Protein AF-U4LX93-F1 (afdb_monomer)

Solvent-accessible surface area (backbone atoms only — not comparable to full-atom values): 6480 Å² total; per-residue (Å²): 138,91,75,91,84,66,89,80,80,76,75,82,86,65,85,52,98,91,56,56,90,84,71,74,64,94,55,52,68,59,55,50,52,52,53,49,51,51,53,49,51,51,51,51,50,52,50,51,54,50,60,75,65,59,81,65,96,67,73,81,59,88,90,57,91,47,88,92,70,58,67,87,58,70,60,55,63,56,48,49,62,54,49,68,51,48,59,55,53,59,50,57,61,68,71,70,120

Radius of gyration: 31.51 Å; Cα contacts (8 Å, |Δi|>4): 4; chains: 1; bounding box: 62×64×70 Å

Organism: Pyronema omphalodes (strain CBS 100304) (NCBI:txid1076935)

Mean predicted aligned error: 16.64 Å

pLDDT: mean 72.3, std 16.36, range [36.31, 98.06]

Nearest PDB structures (foldseek):
  6rfs-assembly1_i  TM=5.531E-01  e=7.489E-02  Yarrowia lipolytica

Secondary structure (DSSP, 8-state):
-----------SS---TT--TT---TTHHHHHHHHHHHHHHHHHH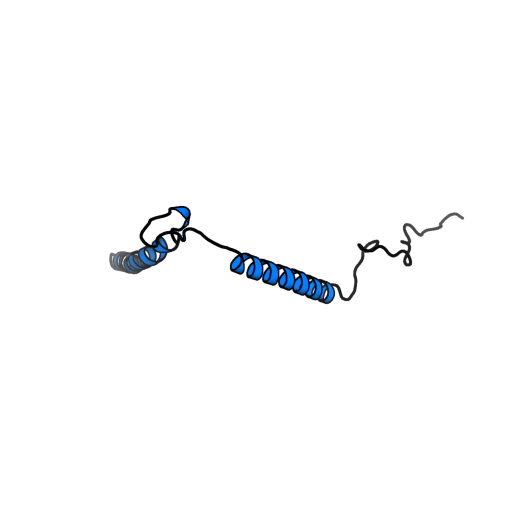HHHHHHHT---SSPPPTTS--TTTS-TTHHHHHHHHHHHHHHHHHHHHHS--

Sequence (97 aa):
MLTDRSAHRYPKHVWSPAGGWYSRPANWKANTAVMFAVIFGITAFAFKTSAEREVRYRMPDPDRFFPSRCKFFRPFERWMSEAGGRSRMWEEEKEGV

Structure (mmCIF, N/CA/C/O backbone):
data_AF-U4LX93-F1
#
_entry.id   AF-U4LX93-F1
#
loop_
_atom_site.group_PDB
_atom_site.id
_atom_site.type_symbol
_atom_site.label_atom_id
_atom_site.label_alt_id
_atom_site.label_comp_id
_atom_site.label_asym_id
_atom_site.label_entity_id
_atom_site.label_seq_id
_atom_site.pdbx_PDB_ins_code
_atom_site.Cartn_x
_atom_site.Cartn_y
_atom_site.Cartn_z
_atom_site.occupancy
_atom_site.B_iso_or_equiv
_atom_site.auth_seq_id
_atom_site.auth_comp_id
_atom_site.auth_asym_id
_atom_site.auth_atom_id
_atom_site.pdbx_PDB_model_num
ATOM 1 N N . MET A 1 1 ? 39.704 -26.268 -31.449 1.00 36.31 1 MET A N 1
ATOM 2 C CA . MET A 1 1 ? 39.787 -24.994 -30.704 1.00 36.31 1 MET A CA 1
ATOM 3 C C . MET A 1 1 ? 38.510 -24.840 -29.893 1.00 36.31 1 MET A C 1
ATOM 5 O O . MET A 1 1 ? 37.453 -24.643 -30.471 1.00 36.31 1 MET A O 1
ATOM 9 N N . LEU A 1 2 ? 38.601 -25.047 -28.580 1.00 53.62 2 LEU A N 1
ATOM 10 C CA . LEU A 1 2 ? 37.505 -24.932 -27.617 1.00 53.62 2 LEU A CA 1
ATOM 11 C C . LEU A 1 2 ? 37.560 -23.546 -26.969 1.00 53.62 2 LEU A C 1
ATOM 13 O O . LEU A 1 2 ? 38.422 -23.324 -26.127 1.00 53.62 2 LEU A O 1
ATOM 17 N N . THR A 1 3 ? 36.641 -22.648 -27.335 1.00 50.50 3 THR A N 1
ATOM 18 C CA . THR A 1 3 ? 36.215 -21.514 -26.495 1.00 50.50 3 THR A CA 1
ATOM 19 C C . THR A 1 3 ? 34.764 -21.140 -26.835 1.00 50.50 3 THR A C 1
ATOM 21 O O . THR A 1 3 ? 34.522 -20.121 -27.482 1.00 50.50 3 THR A O 1
ATOM 24 N N . ASP A 1 4 ? 33.778 -21.940 -26.417 1.00 55.03 4 ASP A N 1
ATOM 25 C CA . ASP A 1 4 ? 32.425 -21.390 -26.245 1.00 55.03 4 ASP A CA 1
ATOM 26 C C . ASP A 1 4 ? 32.436 -20.540 -24.971 1.00 55.03 4 ASP A C 1
ATOM 28 O O . ASP A 1 4 ? 32.343 -21.026 -23.845 1.00 55.03 4 ASP A O 1
ATOM 32 N N . ARG A 1 5 ? 32.683 -19.245 -25.151 1.00 59.97 5 ARG A N 1
ATOM 33 C CA . ARG A 1 5 ? 32.731 -18.262 -24.074 1.00 59.97 5 ARG A CA 1
ATOM 34 C C . ARG A 1 5 ? 31.356 -17.603 -23.975 1.00 59.97 5 ARG A C 1
ATOM 36 O O . ARG A 1 5 ? 31.192 -16.462 -24.391 1.00 59.97 5 ARG A O 1
ATOM 43 N N . SER A 1 6 ? 30.353 -18.289 -23.431 1.00 55.69 6 SER A N 1
ATOM 44 C CA . SER A 1 6 ? 29.131 -17.600 -22.990 1.00 55.69 6 SER A CA 1
ATOM 45 C C . SER A 1 6 ? 28.542 -18.196 -21.713 1.00 55.69 6 SER A C 1
ATOM 47 O O . SER A 1 6 ? 27.458 -18.770 -21.684 1.00 55.69 6 SER A O 1
ATOM 49 N N . ALA A 1 7 ? 29.278 -18.009 -20.616 1.00 60.12 7 ALA A N 1
ATOM 50 C CA . ALA A 1 7 ? 28.760 -18.190 -19.270 1.00 60.12 7 ALA A CA 1
ATOM 51 C C . ALA A 1 7 ? 27.466 -17.366 -19.088 1.00 60.12 7 ALA A C 1
ATOM 53 O O . ALA A 1 7 ? 27.477 -16.138 -19.118 1.00 60.12 7 ALA A O 1
ATOM 54 N N . HIS A 1 8 ? 26.356 -18.087 -18.916 1.00 58.31 8 HIS A N 1
ATOM 55 C CA . HIS A 1 8 ? 25.058 -17.628 -18.405 1.00 58.31 8 HIS A CA 1
ATOM 56 C C . HIS A 1 8 ? 24.247 -16.685 -19.309 1.00 58.31 8 HIS A C 1
ATOM 58 O O . HIS A 1 8 ? 24.035 -15.506 -19.024 1.00 58.31 8 HIS A O 1
ATOM 64 N N . ARG A 1 9 ? 23.669 -17.252 -20.375 1.00 70.00 9 ARG A N 1
ATOM 65 C CA . ARG A 1 9 ? 22.585 -16.620 -21.138 1.00 70.00 9 ARG A CA 1
ATOM 66 C C . ARG A 1 9 ? 21.237 -17.023 -20.522 1.00 70.00 9 ARG A C 1
ATOM 68 O O . ARG A 1 9 ? 20.734 -18.109 -20.781 1.00 70.00 9 ARG A O 1
ATOM 75 N N . TYR A 1 10 ? 20.670 -16.176 -19.661 1.00 63.38 10 TYR A N 1
ATOM 76 C CA . TYR A 1 10 ? 19.367 -16.453 -19.037 1.00 63.38 10 TYR A CA 1
ATOM 77 C C . TYR A 1 10 ? 18.252 -16.531 -20.099 1.00 63.38 10 TYR A C 1
ATOM 79 O O . TYR A 1 10 ? 18.222 -15.677 -20.996 1.00 63.38 10 TYR A O 1
ATOM 87 N N . PRO A 1 11 ? 17.321 -17.500 -20.003 1.00 78.00 11 PRO A N 1
ATOM 88 C CA . PRO A 1 11 ? 16.224 -17.638 -20.955 1.00 78.00 11 PRO A CA 1
ATOM 89 C C . PRO A 1 11 ? 15.288 -16.423 -20.865 1.00 78.00 11 PRO A C 1
ATOM 91 O O . PRO A 1 11 ? 14.730 -16.123 -19.814 1.00 78.00 11 PRO A O 1
ATOM 94 N N . LYS A 1 12 ? 15.146 -15.687 -21.975 1.00 69.31 12 LYS A N 1
ATOM 95 C CA . LYS A 1 12 ? 14.404 -14.409 -22.027 1.00 69.31 12 LYS A CA 1
ATOM 96 C C . LYS A 1 12 ? 12.893 -14.570 -22.202 1.00 69.31 12 LYS A C 1
ATOM 98 O O . LYS A 1 12 ? 12.150 -13.650 -21.892 1.00 69.31 12 LYS A O 1
ATOM 103 N N . HIS A 1 13 ? 12.464 -15.717 -22.720 1.00 77.50 13 HIS A N 1
ATOM 104 C CA . HIS A 1 13 ? 11.071 -16.029 -23.059 1.00 77.50 13 HIS A CA 1
ATOM 105 C C . HIS A 1 13 ? 10.366 -16.868 -21.984 1.00 77.50 13 HIS A C 1
ATOM 107 O O . HIS A 1 13 ? 9.229 -17.285 -22.171 1.00 77.50 13 HIS A O 1
ATOM 113 N N . VAL A 1 14 ? 11.031 -17.122 -20.855 1.00 77.25 14 VAL A N 1
ATOM 114 C CA . VAL A 1 14 ? 10.415 -17.788 -19.708 1.00 77.25 14 VAL A CA 1
ATOM 115 C C . VAL A 1 14 ? 9.742 -16.726 -18.853 1.00 77.25 14 VAL A C 1
ATOM 117 O O . VAL A 1 14 ? 10.391 -15.790 -18.386 1.00 77.25 14 VAL A O 1
ATOM 120 N N . TRP A 1 15 ? 8.436 -16.876 -18.661 1.00 84.12 15 TRP A N 1
ATOM 121 C CA . TRP A 1 15 ? 7.642 -16.005 -17.808 1.00 84.12 15 TRP A CA 1
ATOM 122 C C . TRP A 1 15 ? 7.288 -16.722 -16.507 1.00 84.12 15 TRP A C 1
ATOM 124 O O . TRP A 1 15 ? 6.893 -17.887 -16.510 1.00 84.12 15 TRP A O 1
ATOM 134 N N . SER A 1 16 ? 7.410 -16.005 -15.396 1.00 80.88 16 SER A N 1
ATOM 135 C CA . SER A 1 16 ? 6.949 -16.429 -14.079 1.00 80.88 16 SER A CA 1
ATOM 136 C C .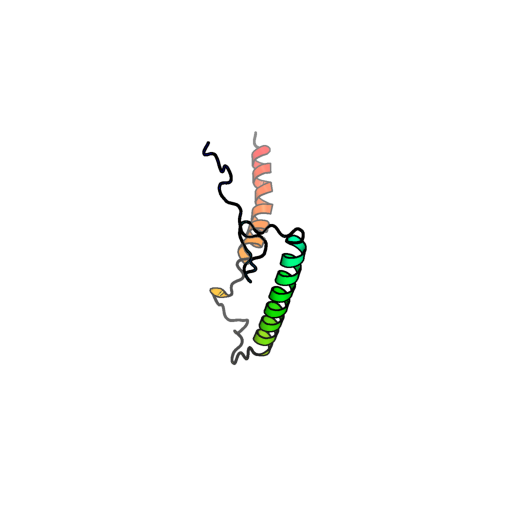 SER A 1 16 ? 6.155 -15.286 -13.438 1.00 80.88 16 SER A C 1
ATOM 138 O O . SER A 1 16 ? 6.490 -14.113 -13.641 1.00 80.88 16 SER A O 1
ATOM 140 N N . PRO A 1 17 ? 5.130 -15.593 -12.624 1.00 81.38 17 PRO A N 1
ATOM 141 C CA . PRO A 1 17 ? 4.274 -14.569 -12.025 1.00 81.38 17 PRO A CA 1
ATOM 142 C C . PRO A 1 17 ? 5.021 -13.649 -11.044 1.00 81.38 17 PRO A C 1
ATOM 144 O O . PRO A 1 17 ? 4.651 -12.491 -10.892 1.00 81.38 17 PRO A O 1
ATOM 147 N N . ALA A 1 18 ? 6.092 -14.136 -10.407 1.00 78.44 18 ALA A N 1
ATOM 148 C CA . ALA A 1 18 ? 6.919 -13.365 -9.474 1.00 78.44 18 ALA A CA 1
ATOM 149 C C . ALA A 1 18 ? 8.085 -12.605 -10.148 1.00 78.44 18 ALA A C 1
ATOM 151 O O . ALA A 1 18 ? 8.807 -11.869 -9.476 1.00 78.44 18 ALA A O 1
ATOM 152 N N . GLY A 1 19 ? 8.276 -12.766 -11.464 1.00 78.25 19 GLY A N 1
ATOM 153 C CA . GLY A 1 19 ? 9.424 -12.242 -12.209 1.00 78.25 19 GLY A CA 1
ATOM 154 C C . GLY A 1 19 ? 10.569 -13.251 -12.372 1.00 78.25 19 GLY A C 1
ATOM 155 O O . GLY A 1 19 ? 10.704 -14.215 -11.618 1.00 78.25 19 GLY A O 1
ATOM 156 N N . GLY A 1 20 ? 11.387 -13.043 -13.406 1.00 80.88 20 GLY A N 1
ATOM 157 C CA . GLY A 1 20 ? 12.542 -13.881 -13.744 1.00 80.88 20 GLY A CA 1
ATOM 158 C C . GLY A 1 20 ? 13.871 -13.319 -13.227 1.00 80.88 20 GLY A C 1
ATOM 159 O O . GLY A 1 20 ? 13.910 -12.417 -12.384 1.00 80.88 20 GLY A O 1
ATOM 160 N N . TRP A 1 21 ? 14.979 -13.819 -13.775 1.00 80.25 21 TRP A N 1
ATOM 161 C CA . TRP A 1 21 ? 16.336 -13.396 -13.413 1.00 80.25 21 TRP A CA 1
ATOM 162 C C . TRP A 1 21 ? 16.552 -11.890 -13.613 1.00 80.25 21 TRP A C 1
ATOM 164 O O . TRP A 1 21 ? 16.492 -11.388 -14.735 1.00 80.25 21 TRP A O 1
ATOM 174 N N . TYR A 1 22 ? 16.844 -11.188 -12.511 1.00 75.56 22 TYR A N 1
ATOM 175 C CA . TYR A 1 22 ? 17.141 -9.750 -12.466 1.00 75.56 22 TYR A CA 1
ATOM 176 C C . TYR A 1 22 ? 16.070 -8.867 -13.124 1.00 75.56 22 TYR A C 1
ATOM 178 O O . TYR A 1 22 ? 16.366 -7.977 -13.925 1.00 75.56 22 TYR A O 1
ATOM 186 N N . SER A 1 23 ? 14.809 -9.106 -12.769 1.00 71.62 23 SER A N 1
ATOM 187 C CA . SER A 1 23 ? 13.673 -8.326 -13.265 1.00 71.62 23 SER A CA 1
ATOM 188 C C . SER A 1 23 ? 13.801 -6.842 -12.884 1.00 71.62 23 SER A C 1
ATOM 190 O O . SER A 1 23 ? 13.634 -6.466 -11.727 1.00 71.62 23 SER A O 1
ATOM 192 N N . ARG A 1 24 ? 14.087 -5.983 -13.870 1.00 75.56 24 ARG A N 1
ATOM 193 C CA . ARG A 1 24 ? 14.099 -4.513 -13.745 1.00 75.56 24 ARG A CA 1
ATOM 194 C C . ARG A 1 24 ? 13.082 -3.902 -14.713 1.00 75.56 24 ARG A C 1
ATOM 196 O O . ARG A 1 24 ? 13.479 -3.379 -15.754 1.00 75.56 24 ARG A O 1
ATOM 203 N N . PRO A 1 25 ? 11.772 -3.996 -14.425 1.00 79.56 25 PRO A N 1
ATOM 204 C CA . PRO A 1 25 ? 10.771 -3.386 -15.286 1.00 79.56 25 PRO A CA 1
ATOM 205 C C . PRO A 1 25 ? 10.964 -1.866 -15.297 1.00 79.56 25 PRO A C 1
ATOM 207 O O . PRO A 1 25 ? 11.134 -1.246 -14.245 1.00 79.56 25 PRO A O 1
ATOM 210 N N . ALA A 1 26 ? 10.912 -1.253 -16.482 1.00 81.56 26 ALA A N 1
ATOM 211 C CA . ALA A 1 26 ? 11.065 0.197 -16.636 1.00 81.56 26 ALA A CA 1
ATOM 212 C C . ALA A 1 26 ? 10.035 0.986 -15.799 1.00 81.56 26 ALA A C 1
ATOM 214 O O . ALA A 1 26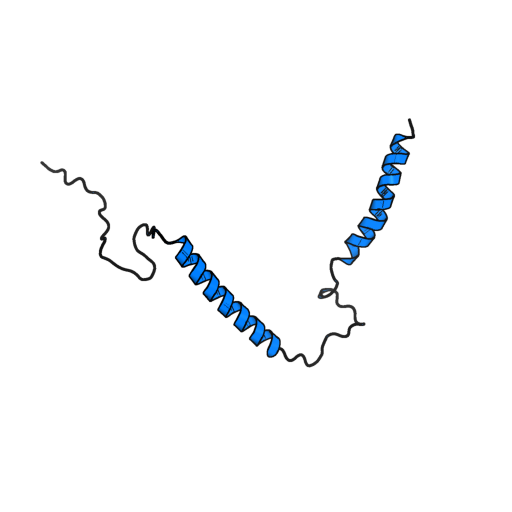 ? 10.338 2.060 -15.284 1.00 81.56 26 ALA A O 1
ATOM 215 N N . ASN A 1 27 ? 8.856 0.395 -15.573 1.00 85.75 27 ASN A N 1
ATOM 216 C CA . ASN A 1 27 ? 7.715 1.020 -14.901 1.00 85.75 27 ASN A CA 1
ATOM 217 C C . ASN A 1 27 ? 7.547 0.600 -13.429 1.00 85.75 27 ASN A C 1
ATOM 219 O O . ASN A 1 27 ? 6.446 0.696 -12.889 1.00 85.75 27 ASN A O 1
ATOM 223 N N . TRP A 1 28 ? 8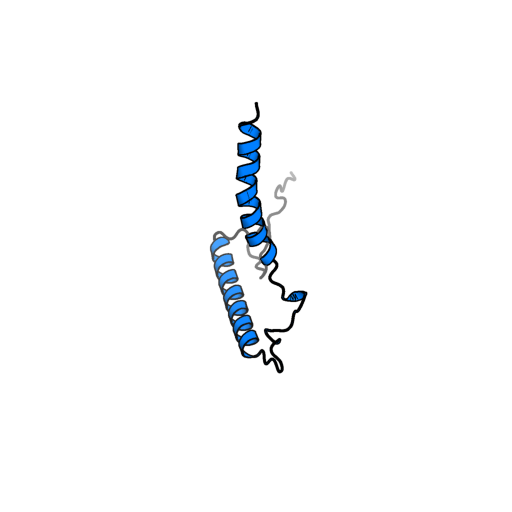.608 0.139 -12.755 1.00 88.31 28 TRP A N 1
ATOM 224 C CA . TRP A 1 28 ? 8.512 -0.357 -11.371 1.00 88.31 28 TRP A CA 1
ATOM 225 C C . TRP A 1 28 ? 7.850 0.647 -10.410 1.00 88.31 28 TRP A C 1
ATOM 227 O O . TRP A 1 28 ? 7.066 0.249 -9.5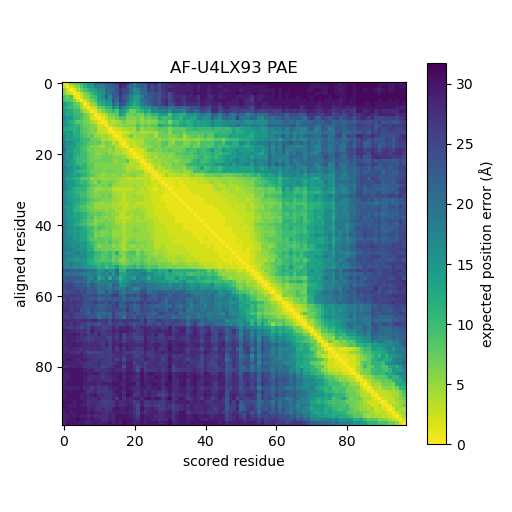56 1.00 88.31 28 TRP A O 1
ATOM 237 N N . LYS A 1 29 ? 8.100 1.952 -10.592 1.00 90.62 29 LYS A N 1
ATOM 238 C CA . LYS A 1 29 ? 7.528 3.021 -9.756 1.00 90.62 29 LYS A CA 1
ATOM 239 C C . LYS A 1 29 ? 6.007 3.096 -9.877 1.00 90.62 29 LYS A C 1
ATOM 241 O O . LYS A 1 29 ? 5.316 3.160 -8.865 1.00 90.62 29 LYS A O 1
ATOM 246 N N . ALA A 1 30 ? 5.498 3.071 -11.109 1.00 91.50 30 ALA A N 1
ATOM 247 C CA . ALA A 1 30 ? 4.066 3.138 -11.374 1.00 91.50 30 ALA A CA 1
ATOM 248 C C . ALA A 1 30 ? 3.356 1.874 -10.870 1.00 91.50 30 ALA A C 1
ATOM 250 O O . ALA A 1 30 ? 2.343 1.975 -10.187 1.00 91.50 30 ALA A O 1
ATOM 251 N N . ASN A 1 31 ? 3.932 0.693 -11.118 1.00 90.75 31 ASN A N 1
ATOM 252 C CA . ASN A 1 31 ? 3.351 -0.574 -10.671 1.00 90.75 31 ASN A CA 1
ATOM 253 C C . ASN A 1 31 ? 3.260 -0.649 -9.138 1.00 90.75 31 ASN A C 1
ATOM 255 O O . ASN A 1 31 ? 2.223 -1.040 -8.605 1.00 90.75 31 ASN A O 1
ATOM 259 N N . THR A 1 32 ? 4.304 -0.219 -8.421 1.00 92.50 32 THR A N 1
ATOM 260 C CA . THR A 1 32 ? 4.275 -0.164 -6.953 1.00 92.50 32 THR A CA 1
ATOM 261 C C . THR A 1 32 ? 3.268 0.863 -6.446 1.00 92.50 32 THR A C 1
ATOM 263 O O . THR A 1 32 ? 2.558 0.578 -5.487 1.00 92.50 32 THR A O 1
ATOM 266 N N . ALA A 1 33 ? 3.153 2.027 -7.094 1.00 95.00 33 ALA A N 1
ATOM 267 C CA . ALA A 1 33 ? 2.169 3.040 -6.715 1.00 95.00 33 ALA A CA 1
ATOM 268 C C . ALA A 1 33 ? 0.726 2.526 -6.862 1.00 95.00 33 ALA A C 1
ATOM 270 O O . ALA A 1 33 ? -0.085 2.709 -5.957 1.00 95.00 33 ALA A O 1
ATOM 271 N N . VAL A 1 34 ? 0.423 1.823 -7.958 1.00 95.81 34 VAL A N 1
ATOM 272 C CA . VAL A 1 34 ? -0.892 1.203 -8.180 1.00 95.81 34 VAL A CA 1
ATOM 273 C C . VAL A 1 34 ? -1.173 0.133 -7.127 1.00 95.81 34 VAL A C 1
ATOM 275 O O . VAL A 1 34 ? -2.214 0.177 -6.476 1.00 95.81 34 VAL A O 1
ATOM 278 N N . MET A 1 35 ? -0.239 -0.796 -6.903 1.00 95.81 35 MET A N 1
ATOM 279 C CA . MET A 1 35 ? -0.427 -1.853 -5.903 1.00 95.81 35 MET A CA 1
ATOM 280 C C . MET A 1 35 ? -0.588 -1.290 -4.492 1.00 95.81 35 MET A C 1
ATOM 282 O O . MET A 1 35 ? -1.443 -1.750 -3.738 1.00 95.81 35 MET A O 1
ATOM 286 N N . PHE A 1 36 ? 0.182 -0.259 -4.148 1.00 97.12 36 PHE A N 1
ATOM 287 C CA . PHE A 1 36 ? 0.044 0.440 -2.879 1.00 97.12 36 PHE A CA 1
ATOM 288 C C . PHE A 1 36 ? -1.341 1.080 -2.732 1.00 97.12 36 PHE A C 1
ATOM 290 O O . PHE A 1 36 ? -1.980 0.903 -1.699 1.00 97.12 36 PHE A O 1
ATOM 297 N N . ALA A 1 37 ? -1.839 1.761 -3.769 1.00 97.75 37 ALA A N 1
ATOM 298 C CA . ALA A 1 37 ? -3.167 2.371 -3.752 1.00 97.75 37 ALA A CA 1
ATOM 299 C C . ALA A 1 37 ? -4.280 1.331 -3.548 1.00 97.75 37 ALA A C 1
ATOM 301 O O . ALA A 1 37 ? -5.200 1.563 -2.763 1.00 97.75 37 ALA A O 1
ATOM 302 N N . VAL A 1 38 ? -4.175 0.162 -4.190 1.00 98.06 38 VAL A N 1
ATOM 303 C CA . VAL A 1 38 ? -5.133 -0.941 -4.007 1.00 98.06 38 VAL A CA 1
ATOM 304 C C . VAL A 1 38 ? -5.096 -1.472 -2.571 1.00 98.06 38 VAL A C 1
ATOM 306 O O . VAL A 1 38 ? -6.141 -1.567 -1.929 1.00 98.06 38 VAL A O 1
ATOM 309 N N . ILE A 1 39 ? -3.907 -1.777 -2.040 1.00 97.88 39 ILE A N 1
ATOM 310 C CA . ILE A 1 39 ? -3.743 -2.280 -0.664 1.00 97.88 39 ILE A CA 1
ATOM 311 C C . ILE A 1 39 ? -4.286 -1.267 0.347 1.00 97.88 39 ILE A C 1
ATOM 313 O O . ILE A 1 39 ? -5.017 -1.634 1.272 1.00 97.88 39 ILE A O 1
ATOM 317 N N . PHE A 1 40 ? -3.960 0.010 0.153 1.00 97.88 40 PHE A N 1
ATOM 318 C CA . PHE A 1 40 ? -4.432 1.093 1.001 1.00 97.88 40 PHE A CA 1
ATOM 319 C C . PHE A 1 40 ? -5.958 1.216 0.953 1.00 97.88 40 PHE A C 1
ATOM 321 O O . PHE A 1 40 ? -6.597 1.276 2.001 1.00 97.88 40 PHE A O 1
ATOM 328 N N . GLY A 1 41 ? -6.554 1.171 -0.243 1.00 97.81 41 GLY A N 1
ATOM 329 C CA . GLY A 1 41 ? -8.004 1.218 -0.422 1.00 97.81 41 GLY A CA 1
ATOM 330 C C . GLY A 1 41 ? -8.728 0.073 0.289 1.00 97.81 41 GLY A C 1
ATOM 331 O O . GLY A 1 41 ? -9.686 0.313 1.023 1.00 97.81 41 GLY A O 1
ATOM 332 N N . ILE A 1 42 ? -8.234 -1.162 0.142 1.00 97.75 42 ILE A N 1
ATOM 333 C CA . ILE A 1 42 ? -8.805 -2.337 0.819 1.00 97.75 42 ILE A CA 1
ATOM 334 C C . ILE A 1 42 ? -8.675 -2.202 2.337 1.00 97.75 42 ILE A C 1
ATOM 336 O O . ILE A 1 42 ? -9.645 -2.419 3.061 1.00 97.75 42 ILE A O 1
ATOM 340 N N . THR A 1 43 ? -7.500 -1.805 2.827 1.00 97.31 43 THR A N 1
ATOM 341 C CA . THR A 1 43 ? -7.247 -1.643 4.267 1.00 97.31 43 THR A CA 1
ATOM 342 C C . THR A 1 43 ? -8.149 -0.572 4.872 1.00 97.31 43 THR A C 1
ATOM 344 O O . THR A 1 43 ? -8.762 -0.803 5.911 1.00 97.31 43 THR A O 1
ATOM 347 N N . ALA A 1 44 ? -8.286 0.578 4.210 1.00 96.12 44 ALA A N 1
ATOM 348 C CA . ALA A 1 44 ? -9.153 1.661 4.663 1.00 96.12 44 ALA A CA 1
ATOM 349 C C . ALA A 1 44 ? -10.629 1.236 4.688 1.00 96.12 44 ALA A C 1
ATOM 351 O O . ALA A 1 44 ? -11.344 1.529 5.648 1.00 96.12 44 ALA A O 1
ATOM 352 N N . PHE A 1 45 ? -11.083 0.498 3.671 1.00 96.69 45 PHE A N 1
ATOM 353 C CA . PHE A 1 45 ? -12.445 -0.028 3.625 1.00 96.69 45 PHE A CA 1
ATOM 354 C C . PHE A 1 45 ? -12.707 -1.060 4.730 1.00 96.69 45 PHE A C 1
ATOM 356 O O . PHE A 1 45 ? -13.725 -0.981 5.423 1.00 96.69 45 PHE A O 1
ATOM 363 N N . ALA A 1 46 ? -11.777 -1.996 4.935 1.00 96.19 46 ALA A N 1
ATOM 364 C CA . ALA A 1 46 ? -11.853 -2.985 6.004 1.00 96.19 46 ALA A CA 1
ATOM 365 C C . ALA A 1 46 ? -11.846 -2.318 7.387 1.00 96.19 46 ALA A C 1
ATOM 367 O O . ALA A 1 46 ? -12.654 -2.678 8.239 1.00 96.19 46 ALA A O 1
ATOM 368 N N . PHE A 1 47 ? -11.004 -1.300 7.590 1.00 94.06 47 PHE A N 1
ATOM 369 C CA . PHE A 1 47 ? -10.955 -0.517 8.824 1.00 94.06 47 PHE A CA 1
ATOM 370 C C . PHE A 1 47 ? -12.276 0.206 9.092 1.00 94.06 47 PHE A C 1
ATOM 372 O O . PHE A 1 47 ? -12.837 0.065 10.176 1.00 94.06 47 PHE A O 1
ATOM 379 N N . LYS A 1 48 ? -12.812 0.925 8.096 1.00 93.62 48 LYS A N 1
ATOM 380 C CA . LYS A 1 48 ? -14.110 1.607 8.204 1.00 93.62 48 LYS A CA 1
ATOM 381 C C . LYS A 1 48 ? -15.214 0.618 8.577 1.00 93.62 48 LYS A C 1
ATOM 383 O O . LYS A 1 48 ? -15.945 0.832 9.536 1.00 93.62 48 LYS A O 1
ATOM 388 N N . THR A 1 49 ? -15.274 -0.496 7.855 1.00 93.94 49 THR A N 1
ATOM 389 C CA . THR A 1 49 ? -16.253 -1.558 8.092 1.00 93.94 49 THR A CA 1
ATOM 390 C C . THR A 1 49 ? -16.108 -2.163 9.491 1.00 93.94 49 THR A C 1
ATOM 392 O O . THR A 1 49 ? -17.102 -2.442 10.156 1.00 93.94 49 THR A O 1
ATOM 395 N N . SER A 1 50 ? -14.874 -2.370 9.955 1.00 91.38 50 SER A N 1
ATOM 396 C CA . SER A 1 50 ? -14.593 -2.866 11.302 1.00 91.38 50 SER A CA 1
ATOM 397 C C . SER A 1 50 ? -15.051 -1.875 12.369 1.00 91.38 50 SER A C 1
ATOM 399 O O . SER A 1 50 ? -15.639 -2.298 13.357 1.00 91.38 50 SER A O 1
ATOM 401 N N . ALA A 1 51 ? -14.806 -0.578 12.171 1.00 87.75 51 ALA A N 1
ATOM 402 C CA . ALA A 1 51 ? -15.209 0.472 13.102 1.00 87.75 51 ALA A CA 1
ATOM 403 C C . ALA A 1 51 ? -16.738 0.610 13.187 1.00 87.75 51 ALA A C 1
ATOM 405 O O . ALA A 1 51 ? -17.280 0.750 14.277 1.00 87.75 51 ALA A O 1
ATOM 406 N N . GLU A 1 52 ? -17.445 0.508 12.058 1.00 89.94 52 GLU A N 1
ATOM 407 C CA . GLU A 1 52 ? -18.915 0.530 12.020 1.00 89.94 52 GLU A CA 1
ATOM 408 C C . GLU A 1 52 ? -19.539 -0.706 12.681 1.00 89.94 52 GLU A C 1
ATOM 410 O O . GLU A 1 52 ? -20.601 -0.619 13.294 1.00 89.94 52 GLU A O 1
ATOM 415 N N . ARG A 1 53 ? -18.878 -1.865 12.577 1.00 87.69 53 ARG A N 1
ATOM 416 C CA . ARG A 1 53 ? -19.324 -3.116 13.210 1.00 87.69 53 ARG A CA 1
ATOM 417 C C . ARG A 1 53 ? -18.918 -3.241 14.672 1.00 87.69 53 ARG A C 1
ATOM 419 O O . ARG A 1 53 ? -19.332 -4.193 15.332 1.00 87.69 53 ARG A O 1
ATOM 426 N N . GLU A 1 54 ? -18.120 -2.315 15.188 1.00 81.62 54 GLU A N 1
ATOM 427 C CA . GLU A 1 54 ? -17.649 -2.367 16.561 1.00 81.62 54 GLU A CA 1
ATOM 428 C C . GLU A 1 54 ? -18.762 -1.963 17.540 1.00 81.62 54 GLU A C 1
ATOM 430 O O . GLU A 1 54 ? -18.877 -0.816 17.975 1.00 81.62 54 GLU A O 1
ATOM 435 N N . VAL A 1 55 ? -19.584 -2.938 17.926 1.00 79.94 55 VAL A N 1
ATOM 436 C CA . VAL A 1 55 ? -20.579 -2.768 18.987 1.00 79.94 55 VAL A CA 1
ATOM 437 C C . VAL A 1 55 ? -19.887 -2.906 20.340 1.00 79.94 55 VAL A C 1
ATOM 439 O O . VAL A 1 55 ? -19.432 -3.983 20.725 1.00 79.94 55 VAL A O 1
ATOM 442 N N . ARG A 1 56 ? -19.819 -1.803 21.092 1.00 73.81 56 ARG A N 1
ATOM 443 C CA . ARG A 1 56 ? -19.348 -1.800 22.482 1.00 73.81 56 ARG A CA 1
ATOM 444 C C . ARG A 1 56 ? -20.543 -1.747 23.427 1.00 73.81 56 ARG A C 1
ATOM 446 O O . ARG A 1 56 ? -21.198 -0.717 23.525 1.00 73.81 56 ARG A O 1
ATOM 453 N N . TYR A 1 57 ? -20.782 -2.825 24.174 1.00 75.56 57 TYR A N 1
ATOM 454 C CA . TYR A 1 57 ? -21.845 -2.872 25.193 1.00 75.56 57 TYR A CA 1
ATOM 455 C C . TYR A 1 57 ? -21.623 -1.890 26.351 1.00 75.56 57 TYR A C 1
ATOM 457 O O . TYR A 1 57 ? -22.571 -1.457 26.997 1.00 75.56 57 TYR 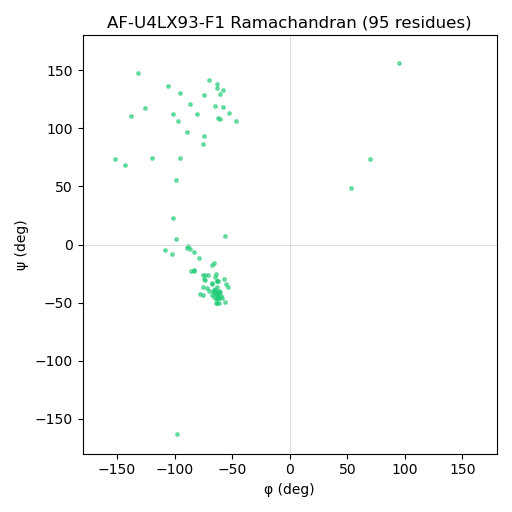A O 1
ATOM 465 N N . ARG A 1 58 ? -20.366 -1.522 26.611 1.00 69.25 58 ARG A N 1
ATOM 466 C CA . ARG A 1 58 ? -19.995 -0.484 27.568 1.00 69.25 58 ARG A CA 1
ATOM 467 C C . ARG A 1 58 ? -18.885 0.357 26.965 1.00 69.25 58 ARG A C 1
ATOM 469 O O . ARG A 1 58 ? -17.764 -0.119 26.793 1.00 69.25 58 ARG A O 1
ATOM 476 N N . MET A 1 59 ? -19.194 1.605 26.636 1.00 65.56 59 MET A N 1
ATOM 477 C CA . MET A 1 59 ? -18.142 2.587 26.399 1.00 65.56 59 MET A CA 1
ATOM 478 C C . MET A 1 59 ? -17.478 2.913 27.743 1.00 65.56 59 MET A C 1
ATOM 480 O O . MET A 1 59 ? -18.161 2.935 28.768 1.00 65.56 59 MET A O 1
ATOM 484 N N . PRO A 1 60 ? -16.150 3.095 27.786 1.00 65.94 60 PRO A N 1
ATOM 485 C CA . PRO A 1 60 ? -15.480 3.416 29.032 1.00 65.94 60 PRO A CA 1
ATOM 486 C C . PRO A 1 60 ? -16.002 4.738 29.606 1.00 65.94 60 PRO A C 1
ATOM 488 O O . PRO A 1 60 ? -16.020 5.749 28.904 1.00 65.94 60 PRO A O 1
ATOM 491 N N . ASP A 1 61 ? -16.371 4.722 30.888 1.00 71.94 61 ASP A N 1
ATOM 492 C CA . ASP A 1 61 ? -16.902 5.894 31.584 1.00 71.94 61 ASP A CA 1
ATOM 493 C C . ASP A 1 61 ? -15.885 7.060 31.516 1.00 71.94 61 ASP A C 1
ATOM 495 O O . ASP A 1 61 ? -14.685 6.843 31.761 1.00 71.94 61 ASP A O 1
ATOM 499 N N . PRO A 1 62 ? -16.318 8.290 31.169 1.00 66.75 62 PRO A N 1
ATOM 500 C CA . PRO A 1 62 ? -15.422 9.441 31.036 1.00 66.75 62 PRO A CA 1
ATOM 501 C C . PRO A 1 62 ? -14.740 9.810 32.361 1.00 66.75 62 PRO A C 1
ATOM 503 O O . PRO A 1 62 ? -13.574 10.197 32.345 1.00 66.75 62 PRO A O 1
ATOM 506 N N . ASP A 1 63 ? -15.419 9.584 33.488 1.00 65.56 63 ASP A N 1
ATOM 507 C CA . ASP A 1 63 ? -14.934 9.907 34.837 1.00 65.56 63 ASP A CA 1
ATOM 508 C C . ASP A 1 63 ? -14.104 8.800 35.497 1.00 65.56 63 ASP A C 1
ATOM 510 O O . ASP A 1 63 ? -13.603 8.969 36.610 1.00 65.56 63 ASP A O 1
ATOM 514 N N . ARG A 1 64 ? -13.918 7.650 34.837 1.00 62.72 64 ARG A N 1
ATOM 515 C CA . ARG A 1 64 ? -13.047 6.594 35.362 1.00 62.72 64 ARG A CA 1
ATOM 516 C C . ARG A 1 64 ? -11.653 6.708 34.766 1.00 62.72 64 ARG A C 1
ATOM 518 O O . ARG A 1 64 ? -11.474 6.811 33.553 1.00 62.72 64 ARG A O 1
ATOM 525 N N . PHE A 1 65 ? -10.655 6.670 35.641 1.00 57.75 65 PHE A N 1
ATOM 526 C CA . PHE A 1 65 ? -9.249 6.644 35.266 1.00 57.75 65 PHE A CA 1
ATOM 527 C C . PHE A 1 65 ? -8.865 5.258 34.736 1.00 57.75 65 PHE A C 1
ATOM 529 O O . PHE A 1 65 ? -9.102 4.247 35.394 1.00 57.75 65 PHE A O 1
ATOM 536 N N . PHE A 1 66 ? -8.238 5.218 33.560 1.00 64.31 66 PHE A N 1
ATOM 537 C CA . PHE A 1 66 ? -7.672 4.002 32.979 1.00 64.31 66 PHE A CA 1
ATOM 538 C C . PHE A 1 66 ? -6.200 4.279 32.659 1.00 64.31 66 PHE A C 1
ATOM 540 O O . PHE A 1 66 ? -5.940 5.135 31.809 1.00 64.31 66 PHE A O 1
ATOM 547 N N . PRO A 1 67 ? -5.243 3.565 33.280 1.00 56.22 67 PRO A N 1
ATOM 548 C CA . PRO A 1 67 ? -3.812 3.794 33.067 1.00 56.22 67 PRO A CA 1
ATOM 549 C C . PRO A 1 67 ? -3.402 3.717 31.588 1.00 56.22 67 PRO A C 1
ATOM 551 O O . PRO A 1 67 ? -2.557 4.480 31.135 1.00 56.22 67 PRO A O 1
ATOM 554 N N . SER A 1 68 ? -4.064 2.852 30.812 1.00 60.97 68 SER A N 1
ATOM 555 C CA . SER A 1 68 ? -3.839 2.657 29.374 1.00 60.97 68 SER A CA 1
ATOM 556 C C . SER A 1 68 ? -4.482 3.718 28.469 1.00 60.97 68 SER A C 1
ATOM 558 O O . SER A 1 68 ? -4.175 3.767 27.282 1.00 60.97 68 SER A O 1
ATOM 560 N N . ARG A 1 69 ? -5.374 4.569 29.001 1.00 63.56 69 ARG A N 1
ATOM 561 C CA . ARG A 1 69 ? -6.077 5.638 28.260 1.00 63.56 69 ARG A CA 1
ATOM 562 C C . ARG A 1 69 ? -5.582 7.036 28.632 1.00 63.56 69 ARG A C 1
ATOM 564 O O . ARG A 1 69 ? -6.017 8.027 28.041 1.00 63.56 69 ARG A O 1
ATOM 571 N N . CYS A 1 70 ? -4.687 7.133 29.615 1.00 47.03 70 CYS A N 1
ATOM 572 C CA . CYS A 1 70 ? -4.033 8.380 29.962 1.00 47.03 70 CYS A CA 1
ATOM 573 C C . CYS A 1 70 ? -3.209 8.874 28.783 1.00 47.03 70 CYS A C 1
ATOM 575 O O . CYS A 1 70 ? -2.160 8.328 28.455 1.00 47.03 70 CYS A O 1
ATOM 577 N N . LYS A 1 71 ? -3.710 9.951 28.172 1.00 52.09 71 LYS A N 1
ATOM 578 C CA . LYS A 1 71 ? -2.977 10.809 27.250 1.00 52.09 71 LYS A CA 1
ATOM 579 C C . LYS A 1 71 ? -1.620 11.116 27.879 1.00 52.09 71 LYS A C 1
ATOM 581 O O . LYS A 1 71 ? -1.530 11.937 28.791 1.00 52.09 71 LYS A O 1
ATOM 586 N N . PHE A 1 72 ? -0.577 10.496 27.343 1.00 46.03 72 PHE A N 1
ATOM 587 C CA . PHE A 1 72 ? 0.843 10.720 27.634 1.00 46.03 72 PHE A CA 1
ATOM 588 C C . PHE A 1 72 ? 1.292 12.192 27.430 1.00 46.03 72 PHE A C 1
ATOM 590 O O . PHE A 1 72 ? 2.468 12.508 27.513 1.00 46.03 72 PHE A O 1
ATOM 597 N N . PHE A 1 73 ? 0.357 13.114 27.171 1.00 47.88 73 PHE A N 1
ATOM 598 C CA . PHE A 1 73 ? 0.569 14.517 26.832 1.00 47.88 73 PHE A CA 1
ATOM 599 C C . PHE A 1 73 ? 0.316 15.501 27.990 1.00 47.88 73 PHE A C 1
ATOM 601 O O . PHE A 1 73 ? 0.666 16.670 27.882 1.00 47.88 73 PHE A O 1
ATOM 608 N N . ARG A 1 74 ? -0.228 15.061 29.137 1.00 53.06 74 ARG A N 1
ATOM 609 C CA . ARG A 1 74 ? -0.287 15.929 30.335 1.00 53.06 74 ARG A CA 1
ATOM 610 C C . ARG A 1 74 ? 1.066 16.314 30.968 1.00 53.06 74 ARG A C 1
ATOM 612 O O . ARG A 1 74 ? 1.068 17.277 31.731 1.00 53.06 74 ARG A O 1
ATOM 619 N N . PRO A 1 75 ? 2.207 15.654 30.682 1.00 56.88 75 PRO A N 1
ATOM 620 C CA . PRO A 1 75 ? 3.498 16.140 31.163 1.00 56.88 75 PRO A 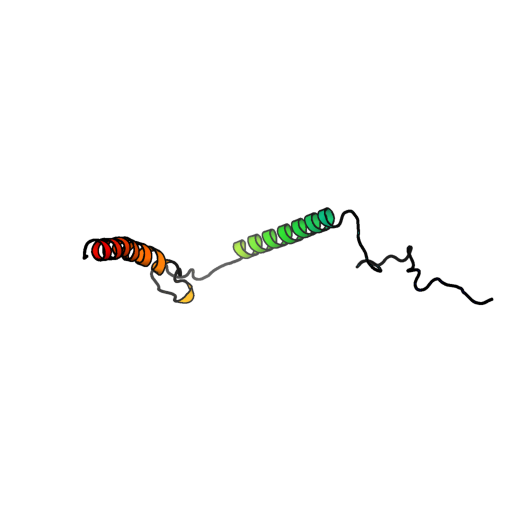CA 1
ATOM 621 C C . PRO A 1 75 ? 4.030 17.365 30.407 1.00 56.88 75 PRO A C 1
ATOM 623 O O . PRO A 1 75 ? 4.733 18.162 31.010 1.00 56.88 75 PRO A O 1
ATOM 626 N N . PHE A 1 76 ? 3.715 17.543 29.118 1.00 55.31 76 PHE A N 1
ATOM 627 C CA . PHE A 1 76 ? 4.417 18.516 28.267 1.00 55.31 76 PHE A CA 1
ATOM 628 C C . PHE A 1 76 ? 4.017 19.975 28.537 1.00 55.31 76 PHE A C 1
ATOM 630 O O . PHE A 1 76 ? 4.885 20.830 28.664 1.00 55.31 76 PHE A O 1
ATOM 637 N N . GLU A 1 77 ? 2.724 20.265 28.705 1.00 57.78 77 GLU A N 1
ATOM 638 C CA . GLU A 1 77 ? 2.235 21.625 29.005 1.00 57.78 77 GLU A CA 1
ATOM 639 C C . GLU A 1 77 ? 2.709 22.125 30.375 1.00 57.78 77 GLU A C 1
ATOM 641 O O . GLU A 1 77 ? 3.115 23.279 30.518 1.00 57.78 77 GLU A O 1
ATOM 646 N N . ARG A 1 78 ? 2.738 21.230 31.371 1.00 61.97 78 ARG A N 1
ATOM 647 C CA . ARG A 1 78 ? 3.309 21.520 32.690 1.00 61.97 78 ARG A CA 1
ATOM 648 C C . ARG A 1 78 ? 4.818 21.754 32.600 1.00 61.97 78 ARG A C 1
ATOM 650 O O . ARG A 1 78 ? 5.310 22.719 33.174 1.00 61.97 78 ARG A O 1
ATOM 657 N N . TRP A 1 79 ? 5.529 20.946 31.810 1.00 56.62 79 TRP A N 1
ATOM 658 C CA . TRP A 1 79 ? 6.955 21.149 31.554 1.00 56.62 79 TRP A CA 1
ATOM 659 C C . TRP A 1 79 ? 7.229 22.472 30.827 1.00 56.62 79 TRP A C 1
ATOM 661 O O . TRP A 1 79 ? 8.211 23.118 31.153 1.00 56.62 79 TRP A O 1
ATOM 671 N N . MET A 1 80 ? 6.370 22.921 29.899 1.00 53.12 80 MET A N 1
ATOM 672 C CA . MET A 1 80 ? 6.497 24.225 29.223 1.00 53.12 80 MET A CA 1
ATOM 673 C C . MET A 1 80 ? 6.215 25.411 30.155 1.00 53.12 80 MET A C 1
ATOM 675 O O . MET A 1 80 ? 6.941 26.399 30.106 1.00 53.12 80 MET A O 1
ATOM 679 N N . SER A 1 81 ? 5.211 25.310 31.032 1.00 65.62 81 SER A N 1
ATOM 680 C CA . SER A 1 81 ? 4.938 26.319 32.067 1.00 65.62 81 SER A CA 1
ATOM 681 C C . SER A 1 81 ? 6.098 26.449 33.062 1.00 65.62 81 SER A C 1
ATOM 683 O O . SER A 1 81 ? 6.476 27.565 33.412 1.00 65.62 81 SER A O 1
ATOM 685 N N . GLU A 1 82 ? 6.687 25.327 33.483 1.00 66.75 82 GLU A N 1
ATOM 686 C CA . GLU A 1 82 ? 7.845 25.296 34.385 1.00 66.75 82 GLU A CA 1
ATOM 687 C C . GLU A 1 82 ? 9.150 25.690 33.649 1.00 66.75 82 GLU A C 1
ATOM 689 O O . GLU A 1 82 ? 9.993 26.397 34.199 1.00 66.75 82 GLU A O 1
ATOM 694 N N . ALA A 1 83 ? 9.319 25.307 32.377 1.00 61.12 83 ALA A N 1
ATOM 695 C CA . ALA A 1 83 ? 10.486 25.650 31.556 1.00 61.12 83 ALA A CA 1
ATOM 696 C C . ALA A 1 83 ? 10.496 27.114 31.094 1.00 61.12 83 ALA A C 1
ATOM 698 O O . ALA A 1 83 ? 11.574 27.694 30.991 1.00 61.12 83 ALA A O 1
ATOM 699 N N . GLY A 1 84 ? 9.329 27.737 30.899 1.00 60.50 84 GLY A N 1
ATOM 700 C CA . GLY A 1 84 ? 9.202 29.184 30.688 1.00 60.50 84 GLY A CA 1
ATOM 701 C C . GLY A 1 84 ? 9.569 30.015 31.925 1.00 60.50 84 GLY A C 1
ATOM 702 O O . GLY A 1 84 ? 9.862 31.200 31.804 1.00 60.50 84 GLY A O 1
ATOM 703 N N . GLY A 1 85 ? 9.605 29.399 33.113 1.00 56.16 85 GLY A N 1
ATOM 704 C CA . GLY A 1 85 ? 10.219 29.978 34.313 1.00 56.16 85 GLY A CA 1
ATOM 705 C C . GLY A 1 85 ? 11.736 29.774 34.376 1.00 56.16 85 GLY A C 1
ATOM 706 O O . GLY A 1 85 ? 12.436 30.551 35.018 1.00 56.16 85 GLY A O 1
ATOM 707 N N . ARG A 1 86 ? 12.264 28.766 33.671 1.00 55.12 86 ARG A N 1
ATOM 708 C CA . ARG A 1 86 ? 13.688 28.405 33.687 1.00 55.12 86 ARG A CA 1
ATOM 709 C C . ARG A 1 86 ? 14.553 29.373 32.881 1.00 55.12 86 ARG A C 1
ATOM 711 O O . ARG A 1 86 ? 15.713 29.536 33.222 1.00 55.12 86 ARG A O 1
ATOM 718 N N . SER A 1 87 ? 14.005 30.052 31.871 1.00 54.84 87 SER A N 1
ATOM 719 C CA . SER A 1 87 ? 14.692 31.152 31.171 1.00 54.84 87 SER A CA 1
ATOM 720 C C . SER A 1 87 ? 15.007 32.327 32.100 1.00 54.84 87 SER A C 1
ATOM 722 O O . SER A 1 87 ? 16.049 32.944 31.944 1.00 54.84 87 SER A O 1
ATOM 724 N N . ARG A 1 88 ? 14.171 32.580 33.116 1.00 56.81 88 ARG A N 1
ATOM 725 C CA . ARG A 1 88 ? 14.420 33.618 34.129 1.00 56.81 88 ARG A CA 1
ATOM 726 C C . ARG A 1 88 ? 15.616 33.282 35.028 1.00 56.81 88 ARG A C 1
ATOM 728 O 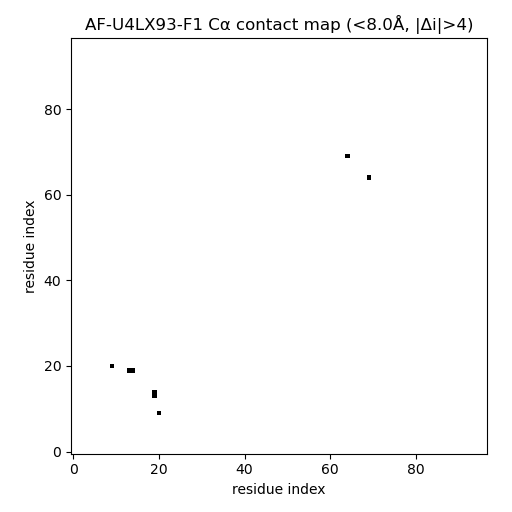O . ARG A 1 88 ? 16.358 34.175 35.398 1.00 56.81 88 ARG A O 1
ATOM 735 N N . MET A 1 89 ? 15.835 31.994 35.298 1.00 52.62 89 MET A N 1
ATOM 736 C CA . MET A 1 89 ? 16.951 31.502 36.114 1.00 52.62 89 MET A CA 1
ATOM 737 C C . MET A 1 89 ? 18.302 31.630 35.389 1.00 52.62 89 MET A C 1
ATOM 739 O O . MET A 1 89 ? 19.293 31.980 36.016 1.00 52.62 89 MET A O 1
ATOM 743 N N . TRP A 1 90 ? 18.335 31.404 34.068 1.00 54.19 90 TRP A N 1
ATOM 744 C CA . TRP A 1 90 ? 19.543 31.596 33.248 1.00 54.19 90 TRP A CA 1
ATOM 745 C C . TRP A 1 90 ? 19.880 33.077 33.002 1.00 54.19 90 TRP A C 1
ATOM 747 O O . TRP A 1 90 ? 21.042 33.393 32.766 1.00 54.19 90 TRP A O 1
ATOM 757 N N . GLU A 1 91 ? 18.891 33.977 33.043 1.00 60.88 91 GLU A N 1
ATOM 758 C CA . GLU A 1 91 ? 19.111 35.433 32.987 1.00 60.88 91 GLU A CA 1
ATOM 759 C C . GLU A 1 91 ? 19.575 35.977 34.353 1.00 60.88 91 GLU A C 1
ATOM 761 O O . GLU A 1 91 ? 20.553 36.716 34.412 1.00 60.88 91 GLU A O 1
ATOM 766 N N . GLU A 1 92 ? 18.976 35.528 35.464 1.00 61.66 92 GLU A N 1
ATOM 767 C CA . GLU A 1 92 ? 19.424 35.871 36.829 1.00 61.66 92 GLU A CA 1
ATOM 768 C C . GLU A 1 92 ? 20.846 35.353 37.135 1.00 61.66 92 GLU A C 1
ATOM 770 O O . GLU A 1 92 ? 21.597 36.005 37.855 1.00 61.66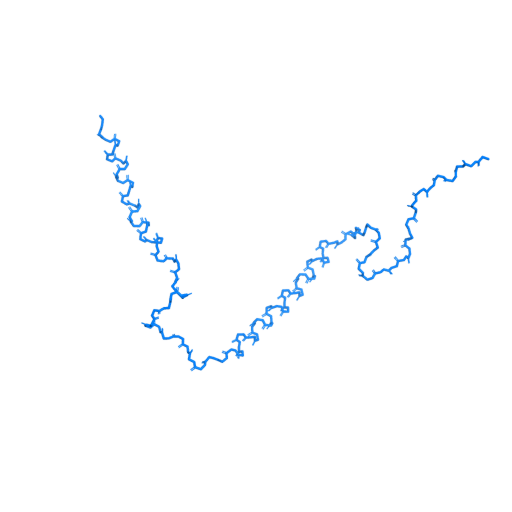 92 GLU A O 1
ATOM 775 N N . GLU A 1 93 ? 21.259 34.222 36.549 1.00 63.88 93 GLU A N 1
ATOM 776 C CA . GLU A 1 93 ? 22.637 33.711 36.641 1.00 63.88 93 GLU A CA 1
ATOM 777 C C . GLU A 1 93 ? 23.640 34.554 35.828 1.00 63.88 93 GLU A C 1
ATOM 779 O O . GLU A 1 93 ? 24.817 34.616 36.180 1.00 63.88 93 GLU A O 1
ATOM 784 N N . LYS A 1 94 ? 23.199 35.241 34.763 1.00 58.44 94 LYS A N 1
ATOM 785 C CA . LYS A 1 94 ? 24.069 36.103 33.943 1.00 58.44 94 LYS A CA 1
ATOM 786 C C . LYS A 1 94 ? 24.231 37.522 34.476 1.00 58.44 94 LYS A C 1
ATOM 788 O O . LYS A 1 94 ? 25.236 38.149 34.154 1.00 58.44 94 LYS A O 1
ATOM 793 N N . GLU A 1 95 ? 23.291 38.016 35.279 1.00 64.69 95 GLU A N 1
ATOM 794 C CA . GLU A 1 95 ? 23.391 39.335 35.925 1.00 64.69 95 GLU A CA 1
ATOM 795 C C . GLU A 1 95 ? 24.141 39.308 37.271 1.00 64.69 95 GLU A C 1
ATOM 797 O O . GLU A 1 95 ? 24.390 40.353 37.869 1.00 64.69 95 GLU A O 1
ATOM 802 N N . GLY A 1 96 ? 24.537 38.124 37.746 1.00 56.81 96 GLY A N 1
ATOM 803 C CA . GLY A 1 96 ? 25.325 37.931 38.962 1.00 56.81 96 GLY A CA 1
ATOM 804 C C . GLY A 1 96 ? 26.825 37.738 38.718 1.00 56.81 96 GLY A C 1
ATOM 805 O O . GLY A 1 96 ? 27.364 36.732 39.178 1.00 56.81 96 GLY A O 1
ATOM 806 N N . VAL A 1 97 ? 27.495 38.666 38.019 1.00 46.12 97 VAL A N 1
ATOM 807 C CA . VAL A 1 97 ? 28.972 38.811 37.977 1.00 46.12 97 VAL A CA 1
ATOM 808 C C . VAL A 1 97 ? 29.362 40.284 37.955 1.00 46.12 97 VAL A C 1
ATOM 810 O O . VAL A 1 97 ? 28.837 41.015 37.088 1.00 46.12 97 VAL A O 1
#

Foldseek 3Di:
DDDPPDPDDDDPPDDDPVDDDPDDDPCPVVVVVVVVVVVVVVVVVVVVVCVVPDDDPDDPDPPDDDPVPPDPPVVPVVVVVVVVVVVVVVVVVVVPD